Protein AF-A0A6M0RDB8-F1 (afdb_monomer)

Solvent-accessible surface area (backbone atoms only — not comparable to full-atom values): 9335 Å² total; per-residue (Å²): 140,81,80,82,72,81,83,78,73,84,81,67,78,72,86,65,79,85,66,65,70,60,70,79,73,51,80,52,72,37,71,44,80,43,82,43,80,46,80,68,98,73,88,78,76,80,78,44,75,46,78,46,76,43,81,40,62,66,50,73,68,36,48,47,49,51,52,50,44,55,59,60,16,70,94,77,60,52,18,63,64,45,60,65,54,46,8,64,77,58,76,46,51,58,64,56,37,51,52,29,52,49,51,35,36,78,57,56,48,31,46,78,47,73,56,80,79,81,88,65,93,83,62,97,63,92,74,86,71,48,42,35,36,29,75,46,64,59,72,64,55,54,68,60,70,82,107

Mean predicted aligned error: 13.19 Å

Organism: NCBI:txid1622073

Sequence (147 aa):
MDVNEGVFLDGLETNYFQVSNYIFDLEFIVMADKRIITKNFYGKGKHKYEIITEERGLNAAEKIVFIYLCRCANNGKTAFPSYKNIANNCSISLESARQAINVLADNKFILKKHRGYMEDKELQRTKNYSNIYKINNYIERLKHKEN

Radius of gyration: 21.55 Å; Cα contacts (8 Å, |Δi|>4): 161; chains: 1; bounding box: 64×64×51 Å

Secondary structure (DSSP, 8-state):
---------TT----S----THHHHS--EEEEEEEEEEPPTTS-SPPEEEEEEEEEEPPHHHHHHHHHHHHHTTTTS-B---HHHHHHHHTS-HHHHHHHHHHHHHTTSEEEEE-PPP--TT------PPEEEEE--HHHHHHTT--

Foldseek 3Di:
DDDPDDPPPPPPPPPDDPDPPVLVVDQDKFWDWDWDWDDDPPPDDDTDIDIDTDIGGDDLLLSLLLVVQVVQCPPFFKHFDDLVRSCVVSVHDSVSSVRSVVRCCVRPQKPKDWDDDDDPPPDPDDDDIIIMIGGDPVVVVVVVVVD

Nearest PDB structures (foldseek):
  3cta-assembly1_A-2  TM=8.288E-01  e=1.319E-03  Thermoplasma acidophilum DSM 1728
  5trd-assembly1_B  TM=8.763E-01  e=1.252E-02  Thermoplasma acidophilum DSM 1728
  2obp-assembly2_B  TM=7.087E-01  e=1.052E-01  Cupriavidus pinatubonensis JMP134
  8clj-assembly1_A  TM=5.053E-01  e=9.311E-02  Homo sapiens

InterPro domains:
  IPR036388 Winged helix-lik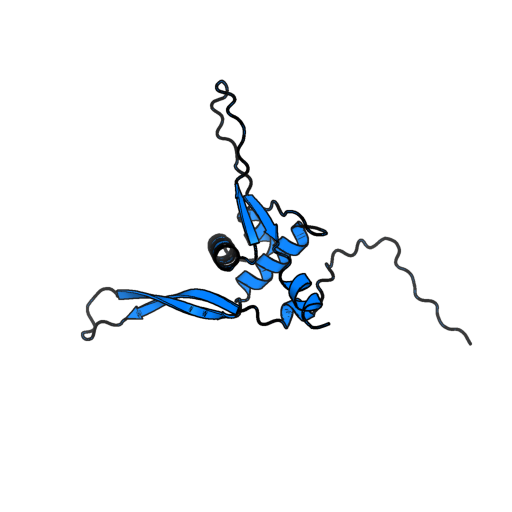e DNA-binding domain superfamily [G3DSA:1.10.10.10] (46-147)

Structure (mmCIF, N/CA/C/O backbone):
data_AF-A0A6M0RDB8-F1
#
_entry.id   AF-A0A6M0RDB8-F1
#
loop_
_atom_site.group_PDB
_atom_site.id
_atom_site.type_symbol
_atom_site.label_atom_id
_atom_site.label_alt_id
_atom_site.label_comp_id
_atom_site.label_asym_id
_atom_site.label_entity_id
_atom_site.label_seq_id
_atom_site.pdbx_PDB_ins_code
_atom_site.Cartn_x
_atom_site.Cartn_y
_atom_site.Cartn_z
_atom_site.occupancy
_atom_site.B_iso_or_equiv
_atom_site.auth_seq_id
_atom_site.auth_comp_id
_atom_site.auth_asym_id
_atom_site.auth_atom_id
_atom_site.pdbx_PDB_model_num
ATOM 1 N N . MET A 1 1 ? 29.032 -46.007 4.970 1.00 43.81 1 MET A N 1
ATOM 2 C CA . MET A 1 1 ? 29.265 -44.746 4.247 1.00 43.81 1 MET A CA 1
ATOM 3 C C . MET A 1 1 ? 28.562 -44.899 2.928 1.00 43.81 1 MET A C 1
ATOM 5 O O . MET A 1 1 ? 28.903 -45.831 2.227 1.00 43.81 1 MET A O 1
ATOM 9 N N . ASP A 1 2 ? 27.519 -44.107 2.719 1.00 34.50 2 ASP A N 1
ATOM 10 C CA . ASP A 1 2 ? 27.187 -43.491 1.435 1.00 34.50 2 ASP A CA 1
ATOM 11 C C . ASP A 1 2 ? 26.106 -42.458 1.748 1.00 34.50 2 ASP A C 1
ATOM 13 O O . ASP A 1 2 ? 24.928 -42.751 1.955 1.00 34.50 2 ASP A O 1
ATOM 17 N N . VAL A 1 3 ? 26.592 -41.237 1.959 1.00 40.66 3 VAL A N 1
ATOM 18 C CA . VAL A 1 3 ? 25.790 -40.024 2.015 1.00 40.66 3 VAL A CA 1
ATOM 19 C C . VAL A 1 3 ? 25.264 -39.810 0.601 1.00 40.66 3 VAL A C 1
ATOM 21 O O . VAL A 1 3 ? 26.038 -39.503 -0.296 1.00 40.66 3 VAL A O 1
ATOM 24 N N . ASN A 1 4 ? 23.967 -40.031 0.383 1.00 40.91 4 ASN A N 1
ATOM 25 C CA . ASN A 1 4 ? 23.339 -39.661 -0.881 1.00 40.91 4 ASN A CA 1
ATOM 26 C C . ASN A 1 4 ? 23.430 -38.141 -1.023 1.00 40.91 4 ASN A C 1
ATOM 28 O O . ASN A 1 4 ? 22.753 -37.390 -0.315 1.00 40.91 4 ASN A O 1
ATOM 32 N N . 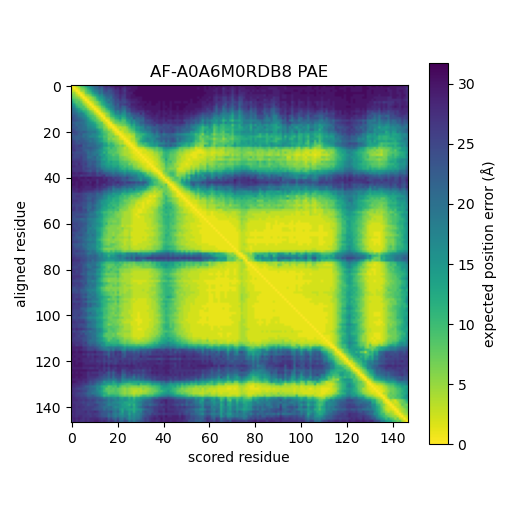GLU A 1 5 ? 24.342 -37.731 -1.898 1.00 42.34 5 GLU A N 1
ATOM 33 C CA . GLU A 1 5 ? 24.598 -36.361 -2.299 1.00 42.34 5 GLU A CA 1
ATOM 34 C C . GLU A 1 5 ? 23.301 -35.710 -2.778 1.00 42.34 5 GLU A C 1
ATOM 36 O O . GLU A 1 5 ? 22.511 -36.289 -3.528 1.00 42.34 5 GLU A O 1
ATOM 41 N N . GLY A 1 6 ? 23.066 -34.496 -2.281 1.00 46.19 6 GLY A N 1
ATOM 42 C CA . GLY A 1 6 ? 21.901 -33.702 -2.620 1.00 46.19 6 GLY A CA 1
ATOM 43 C C . GLY A 1 6 ? 21.818 -33.493 -4.125 1.00 46.19 6 GLY A C 1
ATOM 44 O O . GLY A 1 6 ? 22.728 -32.943 -4.741 1.00 46.19 6 GLY A O 1
ATOM 45 N N . VAL A 1 7 ? 20.695 -33.912 -4.700 1.00 45.97 7 VAL A N 1
ATOM 46 C CA . VAL A 1 7 ? 20.334 -33.624 -6.083 1.00 45.97 7 VAL A CA 1
ATOM 47 C C . VAL A 1 7 ? 20.191 -32.107 -6.217 1.00 45.97 7 VAL A C 1
ATOM 49 O O . VAL A 1 7 ? 19.182 -31.525 -5.817 1.00 45.97 7 VAL A O 1
ATOM 52 N N . PHE A 1 8 ? 21.228 -31.458 -6.744 1.00 45.28 8 PHE A N 1
ATOM 53 C CA . PHE A 1 8 ? 21.154 -30.087 -7.232 1.00 45.28 8 PHE A CA 1
ATOM 54 C C . PHE A 1 8 ? 20.173 -30.071 -8.409 1.00 45.28 8 PHE A C 1
ATOM 56 O O . PHE A 1 8 ? 20.477 -30.541 -9.503 1.00 45.28 8 PHE A O 1
ATOM 63 N N . LEU A 1 9 ? 18.966 -29.562 -8.162 1.00 47.59 9 LEU A N 1
ATOM 64 C CA . LEU A 1 9 ? 17.992 -29.248 -9.203 1.00 47.59 9 LEU A CA 1
ATOM 65 C C . LEU A 1 9 ? 18.443 -27.972 -9.924 1.00 47.59 9 LEU A C 1
ATOM 67 O O . LEU A 1 9 ? 17.923 -26.884 -9.679 1.00 47.59 9 LEU A O 1
ATOM 71 N N . ASP A 1 10 ? 19.435 -28.113 -10.799 1.00 44.16 10 ASP A N 1
ATOM 72 C CA . ASP A 1 10 ? 19.798 -27.088 -11.773 1.00 44.16 10 ASP A CA 1
ATOM 73 C C . ASP A 1 10 ? 18.614 -26.890 -12.735 1.00 44.16 10 ASP A C 1
ATOM 75 O O . ASP A 1 10 ? 18.233 -27.799 -13.474 1.00 44.16 10 ASP A O 1
ATOM 79 N N . GLY A 1 11 ? 17.995 -25.706 -12.712 1.00 47.12 11 GLY A N 1
ATOM 80 C CA . GLY A 1 11 ? 17.056 -25.280 -13.759 1.00 47.12 11 GLY A CA 1
ATOM 81 C C . GLY A 1 11 ? 15.583 -25.112 -13.376 1.00 47.12 11 GLY A C 1
ATOM 82 O O . GLY A 1 11 ? 14.791 -24.730 -14.236 1.00 47.12 11 GLY A O 1
ATOM 83 N N . LEU A 1 12 ? 15.188 -25.301 -12.115 1.00 40.12 12 LEU A N 1
ATOM 84 C CA . LEU A 1 12 ? 13.947 -24.687 -11.631 1.00 40.12 12 LEU A CA 1
ATOM 85 C C . LEU A 1 12 ? 14.285 -23.261 -11.202 1.00 40.12 12 LEU A C 1
ATOM 87 O O . LEU A 1 12 ? 14.760 -23.055 -10.088 1.00 40.12 12 LEU A O 1
ATOM 91 N N . GLU A 1 13 ? 14.053 -22.273 -12.077 1.00 47.12 13 GLU A N 1
ATOM 92 C CA . GLU A 1 13 ? 13.946 -20.879 -11.634 1.00 47.12 13 GLU A CA 1
ATOM 93 C C . GLU A 1 13 ? 13.027 -20.869 -10.413 1.00 47.12 13 GLU A C 1
ATOM 95 O O . GLU A 1 13 ? 11.837 -21.194 -10.498 1.00 47.12 13 GLU A O 1
ATOM 100 N N . THR A 1 14 ? 13.593 -20.579 -9.245 1.00 44.38 14 THR A N 1
ATOM 101 C CA . THR A 1 14 ? 12.838 -20.530 -8.004 1.00 44.38 14 THR A CA 1
ATOM 102 C C . THR A 1 14 ? 11.874 -19.357 -8.110 1.00 44.38 14 THR A C 1
ATOM 104 O O . THR A 1 14 ? 12.206 -18.219 -7.793 1.00 44.38 14 THR A O 1
ATOM 107 N N . ASN A 1 15 ? 10.659 -19.636 -8.580 1.00 47.44 15 ASN A N 1
ATOM 108 C CA . ASN A 1 15 ? 9.570 -18.667 -8.702 1.00 47.44 15 ASN A CA 1
ATOM 109 C C . ASN A 1 15 ? 9.039 -18.201 -7.332 1.00 47.44 15 ASN A C 1
ATOM 111 O O . ASN A 1 15 ? 8.141 -17.360 -7.255 1.00 47.44 15 ASN A O 1
ATOM 115 N N . TYR A 1 16 ? 9.577 -18.747 -6.240 1.00 49.12 16 TYR A N 1
ATOM 116 C CA . TYR A 1 16 ? 9.322 -18.296 -4.885 1.00 49.12 16 TYR A CA 1
ATOM 117 C C . TYR A 1 16 ? 10.383 -17.275 -4.469 1.00 49.12 16 TYR A C 1
ATOM 119 O O . TYR A 1 16 ? 11.581 -17.540 -4.428 1.00 49.12 16 TYR A O 1
ATOM 127 N N . PHE A 1 17 ? 9.921 -16.075 -4.140 1.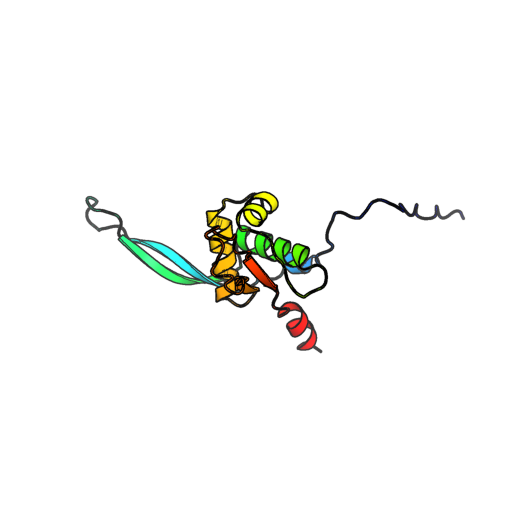00 51.25 17 PHE A N 1
ATOM 128 C CA . PHE A 1 17 ? 10.764 -15.060 -3.533 1.00 51.25 17 PHE A CA 1
ATOM 129 C C . PHE A 1 17 ? 11.051 -15.477 -2.087 1.00 51.25 17 PHE A C 1
ATOM 131 O O . PHE A 1 17 ? 10.120 -15.642 -1.296 1.00 51.25 17 PHE A O 1
ATOM 138 N N . GLN A 1 18 ? 12.326 -15.619 -1.729 1.00 48.44 18 GLN A N 1
ATOM 139 C CA . GLN A 1 18 ? 12.727 -15.687 -0.328 1.00 48.44 18 GLN A CA 1
ATOM 140 C C . GLN A 1 18 ? 12.591 -14.282 0.275 1.00 48.44 18 GLN A C 1
ATOM 142 O O . GLN A 1 18 ? 13.556 -13.522 0.332 1.00 48.44 18 GLN A O 1
ATOM 147 N N . VAL A 1 19 ? 11.382 -13.901 0.715 1.00 54.62 19 VAL A N 1
ATOM 148 C CA . VAL A 1 19 ? 11.307 -12.859 1.746 1.00 54.62 19 VAL A CA 1
ATOM 149 C C . VAL A 1 19 ? 11.752 -13.539 3.020 1.00 54.62 19 VAL A C 1
ATOM 151 O O . VAL A 1 19 ? 11.315 -14.651 3.306 1.00 54.62 19 VAL A O 1
ATOM 154 N N . SER A 1 20 ? 12.594 -12.883 3.805 1.00 54.62 20 SER A N 1
ATOM 155 C CA . SER A 1 20 ? 12.847 -13.398 5.138 1.00 54.62 20 SER A CA 1
ATOM 156 C C . SER A 1 20 ? 11.524 -13.509 5.899 1.00 54.62 20 SER A C 1
ATOM 158 O O . SER A 1 20 ? 10.759 -12.539 5.933 1.00 54.62 20 SER A O 1
ATOM 160 N N . ASN A 1 21 ? 11.274 -14.679 6.495 1.00 53.47 21 ASN A N 1
ATOM 161 C CA . ASN A 1 21 ? 10.035 -15.000 7.212 1.00 53.47 21 ASN A CA 1
ATOM 162 C C . ASN A 1 21 ? 9.652 -13.918 8.234 1.00 53.47 21 ASN A C 1
ATOM 164 O O . ASN A 1 21 ? 8.466 -13.646 8.400 1.00 53.47 21 ASN A O 1
ATOM 168 N N . TYR A 1 22 ? 10.641 -13.199 8.790 1.00 57.25 22 TYR A N 1
ATOM 169 C CA . TYR A 1 22 ? 10.402 -12.078 9.700 1.00 57.25 22 TYR A CA 1
ATOM 170 C C . TYR A 1 22 ? 9.429 -11.032 9.141 1.00 57.25 22 TYR A C 1
ATOM 172 O O . TYR A 1 22 ? 8.789 -10.347 9.920 1.00 57.25 22 TYR A O 1
ATOM 180 N N . ILE A 1 23 ? 9.287 -10.849 7.818 1.00 60.28 23 ILE A N 1
ATOM 181 C CA . ILE A 1 23 ? 8.387 -9.807 7.290 1.00 60.28 23 ILE A CA 1
ATOM 182 C C . ILE A 1 23 ? 6.918 -10.086 7.632 1.00 60.28 23 ILE A C 1
ATOM 184 O O . ILE A 1 23 ? 6.116 -9.155 7.701 1.00 60.28 23 ILE A O 1
ATOM 188 N N . PHE A 1 24 ? 6.566 -11.360 7.817 1.00 61.12 24 PHE A N 1
ATOM 189 C CA . PHE A 1 24 ? 5.223 -11.774 8.201 1.00 61.12 24 PHE A CA 1
ATOM 190 C C . PHE A 1 24 ? 4.995 -11.584 9.705 1.00 61.12 24 PHE A C 1
ATOM 192 O O . PHE A 1 24 ? 3.890 -11.188 10.091 1.00 61.12 24 PHE A O 1
ATOM 199 N N . ASP A 1 25 ? 6.057 -11.766 10.494 1.00 62.19 25 ASP A N 1
ATOM 200 C CA . ASP A 1 25 ? 6.069 -11.683 11.960 1.00 62.19 25 ASP A CA 1
ATOM 201 C C . ASP A 1 25 ? 6.308 -10.259 12.493 1.00 62.19 25 ASP A C 1
ATOM 203 O O . ASP A 1 25 ? 5.994 -9.963 13.642 1.00 62.19 25 ASP A O 1
ATOM 207 N N . LEU A 1 26 ? 6.835 -9.349 11.667 1.00 66.00 26 LEU A N 1
ATOM 208 C CA . LEU A 1 26 ? 6.992 -7.943 12.028 1.00 66.00 26 LEU A CA 1
ATOM 209 C C . LEU A 1 26 ? 5.621 -7.254 12.077 1.00 66.00 26 LEU A C 1
ATOM 211 O O . LEU A 1 26 ? 4.920 -7.110 11.066 1.00 66.00 26 LEU A O 1
ATOM 215 N N . GLU A 1 27 ? 5.256 -6.761 13.258 1.00 70.69 27 GLU A N 1
ATOM 216 C CA . GLU A 1 27 ? 4.140 -5.834 13.421 1.00 70.69 27 GLU A CA 1
ATOM 217 C C . GLU A 1 27 ? 4.542 -4.447 12.910 1.00 70.69 27 GLU A C 1
ATOM 219 O O . GLU A 1 27 ? 5.018 -3.578 13.637 1.00 70.69 27 GLU A O 1
ATOM 224 N N . PHE A 1 28 ? 4.366 -4.235 11.606 1.00 77.88 28 PHE A N 1
ATOM 225 C CA . PHE A 1 28 ? 4.457 -2.902 11.027 1.00 77.88 28 PHE A CA 1
ATOM 226 C C . PHE A 1 28 ? 3.259 -2.073 11.467 1.00 77.88 28 PHE A C 1
ATOM 228 O O . PHE A 1 28 ? 2.131 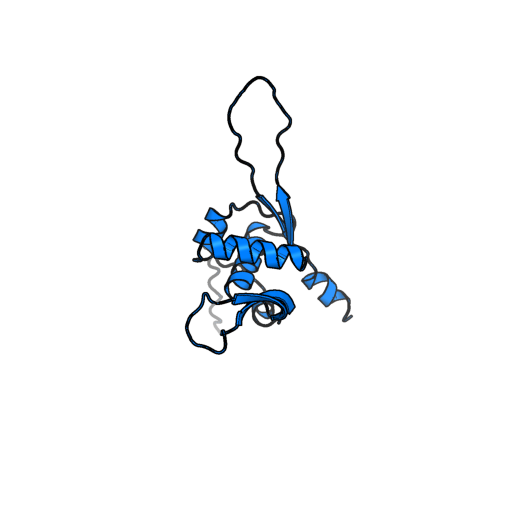-2.336 11.047 1.00 77.88 28 PHE A O 1
ATOM 235 N N . ILE A 1 29 ? 3.527 -1.068 12.287 1.00 85.75 29 ILE A N 1
ATOM 236 C CA . ILE A 1 29 ? 2.528 -0.126 12.765 1.00 85.75 29 ILE A CA 1
ATOM 237 C C . ILE A 1 29 ? 2.328 1.010 11.756 1.00 85.75 29 ILE A C 1
ATOM 239 O O . ILE A 1 29 ? 3.283 1.526 11.168 1.00 85.75 29 ILE A O 1
ATOM 243 N N . VAL A 1 30 ? 1.069 1.395 11.565 1.00 86.31 30 VAL A N 1
ATOM 244 C CA . VAL A 1 30 ? 0.621 2.510 10.733 1.00 86.31 30 VAL A CA 1
ATOM 245 C C . VAL A 1 30 ? -0.414 3.354 11.460 1.00 86.31 30 VAL A C 1
ATOM 247 O O . VAL A 1 30 ? -1.210 2.841 12.243 1.00 86.31 30 VAL A O 1
ATOM 250 N N . MET A 1 31 ? -0.461 4.635 11.112 1.00 90.12 31 MET A N 1
ATOM 251 C CA . MET A 1 31 ? -1.625 5.483 11.338 1.00 90.12 31 MET A CA 1
ATOM 252 C C . MET A 1 31 ? -2.566 5.325 10.146 1.00 90.12 31 MET A C 1
ATOM 254 O O . MET A 1 31 ? -2.153 5.529 8.998 1.00 90.12 31 MET A O 1
ATOM 258 N N . ALA A 1 32 ? -3.815 4.940 10.394 1.00 88.88 32 ALA A N 1
ATOM 259 C CA 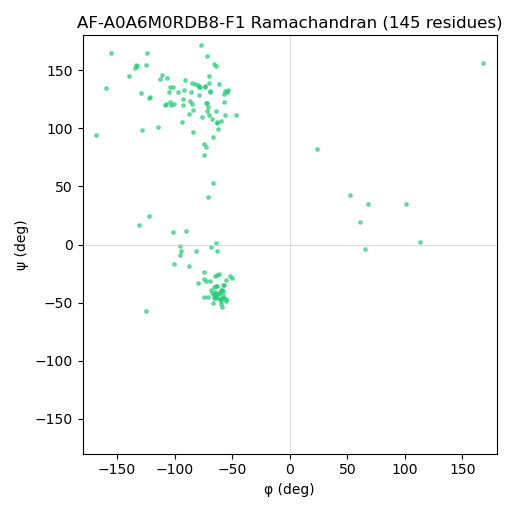. ALA A 1 32 ? -4.789 4.741 9.329 1.00 88.88 32 ALA A CA 1
ATOM 260 C C . ALA A 1 32 ? -6.180 5.253 9.701 1.00 88.88 32 ALA A C 1
ATOM 262 O O . ALA A 1 32 ? -6.638 5.114 10.835 1.00 88.88 32 ALA A O 1
ATOM 263 N N . ASP A 1 33 ? -6.869 5.782 8.694 1.00 89.69 33 ASP A N 1
ATOM 264 C CA . ASP A 1 33 ? -8.241 6.245 8.826 1.00 89.69 33 ASP A CA 1
ATOM 265 C C . ASP A 1 33 ? -9.222 5.075 8.912 1.00 89.69 33 ASP A C 1
ATOM 267 O O . ASP A 1 33 ? -9.196 4.128 8.118 1.00 89.69 33 ASP A O 1
ATOM 271 N N . LYS A 1 34 ? -10.154 5.185 9.851 1.00 87.06 34 LYS A N 1
ATOM 272 C CA . LYS A 1 34 ? -11.229 4.232 10.088 1.00 87.06 34 LYS A CA 1
ATOM 273 C C . LYS A 1 34 ? -12.554 4.965 10.139 1.00 87.06 34 LYS A C 1
ATOM 275 O O . LYS A 1 34 ? -12.721 5.955 10.848 1.00 87.06 34 LYS A O 1
ATOM 280 N N . ARG A 1 35 ? -13.522 4.452 9.379 1.00 85.31 35 ARG A N 1
ATOM 281 C CA . ARG A 1 35 ? -14.894 4.965 9.381 1.00 85.31 35 ARG A CA 1
ATOM 282 C C . ARG A 1 35 ? -15.679 4.321 10.511 1.00 85.31 35 ARG A C 1
ATOM 284 O O . ARG A 1 35 ? -15.858 3.104 10.520 1.00 85.31 35 ARG A O 1
ATOM 291 N N . ILE A 1 36 ? -16.198 5.142 11.410 1.00 85.19 36 ILE A N 1
ATOM 292 C CA . ILE A 1 36 ? -17.091 4.714 12.484 1.00 85.19 36 ILE A CA 1
ATOM 293 C C . ILE A 1 36 ? -18.515 5.141 12.141 1.00 85.19 36 ILE A C 1
ATOM 295 O O . ILE A 1 36 ? -18.770 6.283 11.758 1.00 85.19 36 ILE A O 1
ATOM 299 N N . ILE A 1 37 ? -19.451 4.198 12.270 1.00 84.44 37 ILE A N 1
ATOM 300 C CA . ILE A 1 37 ? -20.882 4.462 12.125 1.00 84.44 37 ILE A CA 1
ATOM 301 C C . ILE A 1 37 ? -21.404 4.965 13.465 1.00 84.44 37 ILE A C 1
ATOM 303 O O . ILE A 1 37 ? -21.445 4.215 14.439 1.00 84.44 37 ILE A O 1
ATOM 307 N N . THR A 1 38 ? -21.875 6.207 13.497 1.00 77.94 38 THR A N 1
ATOM 308 C CA . THR A 1 38 ? -22.624 6.731 14.641 1.00 77.94 38 THR A CA 1
ATOM 309 C C . THR A 1 38 ? -24.118 6.522 14.386 1.00 77.94 38 THR A C 1
ATOM 311 O O . THR A 1 38 ? -24.655 6.859 13.325 1.00 77.94 38 THR A O 1
ATOM 314 N N . LYS A 1 39 ? -24.797 5.859 15.331 1.00 73.12 39 LYS A N 1
ATOM 315 C CA . LYS A 1 39 ? -26.254 5.681 15.284 1.00 73.12 39 LYS A CA 1
ATOM 316 C C . LYS A 1 39 ? -26.919 6.968 15.761 1.00 73.12 39 LYS A C 1
ATOM 318 O O . LYS A 1 39 ? -26.548 7.506 16.799 1.00 73.12 39 LYS A O 1
ATOM 323 N N . ASN A 1 40 ? -27.949 7.414 15.050 1.00 65.75 40 ASN A N 1
ATOM 324 C CA . ASN A 1 40 ? -28.814 8.479 15.546 1.00 65.75 40 ASN A CA 1
ATOM 325 C C . ASN A 1 40 ? -29.778 7.869 16.579 1.00 65.75 40 ASN A C 1
ATOM 327 O O . ASN A 1 40 ? -30.348 6.804 16.332 1.00 65.75 40 ASN A O 1
ATOM 331 N N . PHE A 1 41 ? -29.980 8.546 17.713 1.00 60.53 41 PHE A N 1
ATOM 332 C CA . PHE A 1 41 ? -30.685 8.040 18.906 1.00 60.53 41 PHE A CA 1
ATOM 333 C C . PHE A 1 41 ? -32.190 7.718 18.709 1.00 60.53 41 PHE A C 1
ATOM 335 O O . PHE A 1 41 ? -32.844 7.278 19.644 1.00 60.53 41 PHE A O 1
ATOM 342 N N . TYR A 1 42 ? -32.750 7.886 17.503 1.00 59.59 42 TYR A N 1
ATOM 343 C CA . TYR A 1 42 ? -34.194 7.761 17.232 1.00 59.59 42 TYR A CA 1
ATOM 344 C C . TYR A 1 42 ? -34.571 6.871 16.030 1.00 59.59 42 TYR A C 1
ATOM 346 O O . TYR A 1 42 ? -35.690 6.953 15.530 1.00 59.59 42 TYR A O 1
ATOM 354 N N . GLY A 1 43 ? -33.667 6.020 15.525 1.00 58.09 43 GLY A N 1
ATOM 355 C CA . GLY A 1 43 ? -34.013 4.950 14.565 1.00 58.09 43 GLY A CA 1
ATOM 356 C C . GLY A 1 43 ? -34.522 5.378 13.173 1.00 58.09 43 GLY A C 1
ATOM 357 O O . GLY A 1 43 ? -34.713 4.523 12.312 1.00 58.09 43 GLY A O 1
ATOM 358 N N . LYS A 1 44 ? -34.708 6.677 12.910 1.00 58.12 44 LYS A N 1
ATOM 359 C CA . LYS A 1 44 ? -35.098 7.241 11.608 1.00 58.12 44 LYS A CA 1
ATOM 360 C C . LYS A 1 44 ? -34.123 8.353 11.211 1.00 58.12 44 LYS A C 1
ATOM 362 O O . LYS A 1 44 ? -34.222 9.479 11.685 1.00 58.12 44 LYS A O 1
ATOM 367 N N . GLY A 1 45 ? -33.148 8.027 10.362 1.00 65.19 45 GLY A N 1
ATOM 368 C CA . GLY A 1 45 ? -32.179 8.980 9.810 1.00 65.19 45 GLY A CA 1
ATOM 369 C C . GLY A 1 45 ? -31.006 8.281 9.117 1.00 65.19 45 GLY A C 1
ATOM 370 O O . GLY A 1 45 ? -30.708 7.129 9.422 1.00 65.19 45 GLY A O 1
ATOM 371 N N . LYS A 1 46 ? -30.342 8.966 8.176 1.00 69.19 46 LYS A N 1
ATOM 372 C CA . LYS A 1 46 ? -29.121 8.454 7.528 1.00 69.19 46 LYS A CA 1
ATOM 373 C C . LYS A 1 46 ? -28.027 8.251 8.584 1.00 69.19 46 LYS A C 1
ATOM 375 O O . LYS A 1 46 ? -27.858 9.105 9.455 1.00 69.19 46 LYS A O 1
ATOM 380 N N . HIS A 1 47 ? -27.289 7.144 8.488 1.00 72.50 47 HIS A N 1
ATOM 381 C CA . HIS A 1 47 ? -26.092 6.918 9.297 1.00 72.50 47 HIS A CA 1
ATOM 382 C C . HIS A 1 47 ? -25.118 8.083 9.120 1.00 72.50 47 HIS A C 1
ATOM 384 O O . HIS A 1 47 ? -24.826 8.478 7.987 1.00 72.50 47 HIS A O 1
ATOM 390 N N . LYS A 1 48 ? -24.617 8.623 10.233 1.00 80.81 48 LYS A N 1
ATOM 391 C CA . LYS A 1 48 ? -23.519 9.585 10.206 1.00 80.81 48 LYS A CA 1
ATOM 392 C C . LYS A 1 48 ? -22.211 8.813 10.342 1.00 80.81 48 LYS A C 1
ATOM 394 O O . LYS A 1 48 ? -22.081 7.929 11.190 1.00 80.81 48 LYS A O 1
ATOM 399 N N . TYR A 1 49 ? -21.258 9.140 9.481 1.00 82.56 49 TYR A N 1
ATOM 400 C CA . TYR A 1 49 ? -19.919 8.573 9.525 1.00 82.56 49 TYR A CA 1
ATOM 401 C C . TYR A 1 49 ? -18.967 9.602 10.108 1.00 82.56 49 TYR A C 1
ATOM 403 O O . TYR A 1 49 ? -19.004 1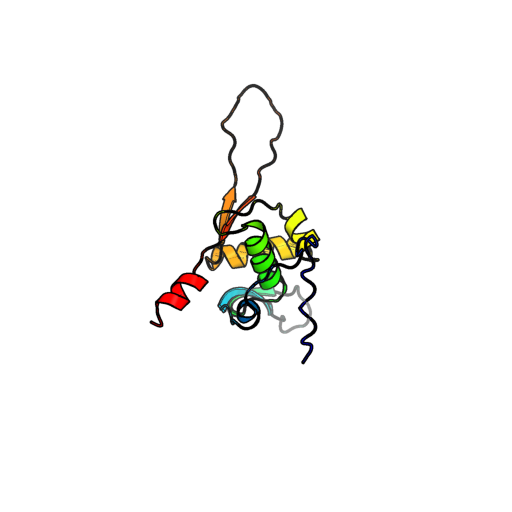0.772 9.724 1.00 82.56 49 TYR A O 1
ATOM 411 N N . GLU A 1 50 ? -18.119 9.142 11.011 1.00 85.56 50 GLU A N 1
ATOM 412 C CA . GLU A 1 50 ? -16.950 9.875 11.476 1.00 85.56 50 GLU A CA 1
ATOM 413 C C . GLU A 1 50 ? -15.699 9.143 10.995 1.00 85.56 50 GLU A C 1
ATOM 415 O O . GLU A 1 50 ? -15.688 7.911 10.912 1.00 85.56 50 GLU A O 1
ATOM 420 N N . ILE A 1 51 ? -14.674 9.905 10.620 1.00 88.06 51 ILE A N 1
ATOM 421 C CA . ILE A 1 51 ? -13.358 9.367 10.290 1.00 88.06 51 ILE A CA 1
ATOM 422 C C . ILE A 1 51 ? -12.467 9.650 11.488 1.00 88.06 51 ILE A C 1
ATOM 424 O O . ILE A 1 51 ? -12.288 10.810 11.852 1.00 88.06 51 ILE A O 1
ATOM 428 N N . ILE A 1 52 ? -11.927 8.591 12.079 1.00 89.06 52 ILE A N 1
ATOM 429 C CA . ILE A 1 52 ? -10.869 8.690 13.081 1.00 89.06 52 ILE A CA 1
ATOM 430 C C . ILE A 1 52 ? -9.579 8.136 12.489 1.00 89.06 52 ILE A C 1
ATOM 432 O O . ILE A 1 52 ? -9.625 7.176 11.721 1.00 89.06 52 ILE A O 1
ATOM 436 N N . THR A 1 53 ? -8.441 8.706 12.858 1.00 90.31 53 THR A N 1
ATOM 437 C CA . THR A 1 53 ? -7.129 8.144 12.529 1.00 90.31 53 THR A CA 1
ATOM 438 C C . THR A 1 53 ? -6.616 7.408 13.763 1.00 90.31 53 THR A C 1
ATOM 440 O O . THR A 1 53 ? -6.488 8.015 14.825 1.00 90.31 53 THR A O 1
ATOM 443 N N . GLU A 1 54 ? -6.352 6.106 13.646 1.00 90.25 54 GLU A N 1
ATOM 444 C CA . GLU A 1 54 ? -5.864 5.271 14.753 1.00 90.25 54 GLU A CA 1
ATOM 445 C C . GLU A 1 54 ? -4.556 4.557 14.396 1.00 90.25 54 GLU A C 1
ATOM 447 O O . GLU A 1 54 ? -4.261 4.312 13.222 1.00 90.25 54 GLU A O 1
ATOM 452 N N . GLU A 1 55 ? -3.783 4.225 15.427 1.00 91.75 55 GLU A N 1
ATOM 453 C CA . GLU A 1 55 ? -2.598 3.381 15.321 1.00 91.75 55 GLU A CA 1
ATOM 454 C C . GLU A 1 55 ? -3.020 1.908 15.236 1.00 91.75 55 GLU A C 1
ATOM 456 O O . GLU A 1 55 ? -3.809 1.428 16.054 1.00 91.75 55 GLU A O 1
ATOM 461 N N . ARG A 1 56 ? -2.512 1.180 14.237 1.00 90.62 56 ARG A N 1
ATOM 462 C CA . ARG A 1 56 ? -2.752 -0.262 14.084 1.00 90.62 56 ARG A CA 1
ATOM 463 C C . ARG A 1 56 ? -1.651 -0.947 13.285 1.00 90.62 56 ARG A C 1
ATOM 465 O O . ARG A 1 56 ? -0.925 -0.306 12.533 1.00 90.62 56 ARG A O 1
ATOM 472 N N . GLY A 1 57 ? -1.599 -2.273 13.352 1.00 88.50 57 GLY A N 1
ATOM 473 C CA . GLY A 1 57 ? -0.788 -3.067 12.431 1.00 88.50 57 GLY A CA 1
ATOM 474 C C . GLY A 1 57 ? -1.281 -2.983 10.978 1.00 88.50 57 GLY A C 1
ATOM 475 O O . GLY A 1 57 ? -2.471 -2.756 10.716 1.00 88.50 57 GLY A O 1
ATOM 476 N N . LEU A 1 58 ? -0.379 -3.214 10.020 1.00 87.31 58 LEU A N 1
ATOM 477 C CA . LEU A 1 58 ? -0.753 -3.442 8.623 1.00 87.31 58 LEU A CA 1
ATOM 478 C C . LEU A 1 58 ? -1.729 -4.619 8.513 1.00 87.31 58 LEU A C 1
ATOM 480 O O . LEU A 1 58 ? -1.477 -5.709 9.035 1.00 87.31 58 LEU A O 1
ATOM 484 N N . ASN A 1 59 ? -2.819 -4.421 7.778 1.00 90.19 59 ASN A N 1
ATOM 485 C CA . ASN A 1 59 ? -3.749 -5.503 7.477 1.00 90.19 59 ASN A CA 1
ATOM 486 C C . ASN A 1 59 ? -3.191 -6.423 6.374 1.00 90.19 59 ASN A C 1
ATOM 488 O O . ASN A 1 59 ? -2.184 -6.129 5.727 1.00 90.19 59 ASN A O 1
ATOM 492 N N . ALA A 1 60 ? -3.866 -7.548 6.128 1.00 89.69 60 ALA A N 1
ATOM 493 C CA . ALA A 1 60 ? -3.419 -8.543 5.154 1.00 89.69 60 ALA A CA 1
ATOM 494 C C . ALA A 1 60 ? -3.248 -7.973 3.731 1.00 89.69 60 ALA A C 1
ATOM 496 O O . ALA A 1 60 ? -2.269 -8.298 3.059 1.00 89.69 60 ALA A O 1
ATOM 497 N N . ALA A 1 61 ? -4.159 -7.098 3.286 1.00 91.94 61 ALA A N 1
ATOM 498 C CA . ALA A 1 61 ? -4.098 -6.487 1.959 1.00 91.94 61 ALA A CA 1
ATOM 499 C C . ALA A 1 61 ? -2.895 -5.537 1.827 1.00 91.94 61 ALA A C 1
ATOM 501 O O . ALA A 1 61 ? -2.192 -5.554 0.820 1.00 91.94 61 ALA A O 1
ATOM 502 N N . GLU A 1 62 ? -2.614 -4.738 2.853 1.00 92.56 62 GLU A N 1
ATOM 503 C CA . GLU A 1 62 ? -1.445 -3.858 2.877 1.00 92.56 62 GLU A CA 1
ATOM 504 C C . GLU A 1 62 ? -0.137 -4.650 2.909 1.00 92.56 62 GLU A C 1
ATOM 506 O O . GLU A 1 62 ? 0.782 -4.338 2.148 1.00 92.56 62 GLU A O 1
ATOM 511 N N . LYS A 1 63 ? -0.072 -5.711 3.726 1.00 88.81 63 LYS A N 1
ATOM 512 C CA . LYS A 1 63 ? 1.097 -6.599 3.805 1.00 88.81 63 LYS A CA 1
ATOM 513 C C . LYS A 1 63 ? 1.394 -7.251 2.455 1.00 88.81 63 LYS A C 1
ATOM 515 O O . LYS A 1 63 ? 2.524 -7.162 1.976 1.00 88.81 63 LYS A O 1
ATOM 520 N N . ILE A 1 64 ? 0.397 -7.865 1.810 1.00 90.56 64 ILE A N 1
ATOM 521 C CA . ILE A 1 64 ? 0.622 -8.557 0.532 1.00 90.56 64 ILE A CA 1
ATOM 522 C C . ILE A 1 64 ? 1.003 -7.581 -0.587 1.00 90.56 64 ILE A C 1
ATOM 524 O O . ILE A 1 64 ? 1.883 -7.890 -1.390 1.00 90.56 64 ILE A O 1
ATOM 528 N N . VAL A 1 65 ? 0.420 -6.375 -0.602 1.00 93.25 65 VAL A N 1
ATOM 529 C CA . VAL A 1 65 ? 0.799 -5.320 -1.554 1.00 93.25 65 VAL A CA 1
ATOM 530 C C . VAL A 1 65 ? 2.240 -4.885 -1.323 1.00 93.25 65 VAL A C 1
ATOM 532 O O . VAL A 1 65 ? 3.001 -4.788 -2.285 1.00 93.25 65 VAL A O 1
ATOM 535 N N . PHE A 1 66 ? 2.643 -4.663 -0.071 1.00 89.69 66 PHE A N 1
ATOM 536 C CA . PHE A 1 66 ? 4.019 -4.296 0.251 1.00 89.69 66 PHE A CA 1
ATOM 537 C C . PHE A 1 66 ? 5.012 -5.383 -0.185 1.00 89.69 66 PHE A C 1
ATOM 539 O O . PHE A 1 66 ? 5.979 -5.078 -0.883 1.00 89.69 66 PHE A O 1
ATOM 546 N N . ILE A 1 67 ? 4.728 -6.654 0.117 1.00 86.44 67 ILE A N 1
ATOM 547 C CA . ILE A 1 67 ? 5.540 -7.805 -0.312 1.00 86.44 67 ILE A CA 1
ATOM 548 C C . ILE A 1 67 ? 5.636 -7.875 -1.840 1.00 86.44 67 ILE A C 1
ATOM 550 O O . ILE A 1 67 ? 6.728 -8.038 -2.389 1.00 86.44 67 ILE A O 1
ATOM 554 N N . TYR A 1 68 ? 4.514 -7.714 -2.545 1.00 90.81 68 TYR A N 1
ATOM 555 C CA . TYR A 1 68 ? 4.493 -7.712 -4.005 1.00 90.81 68 TYR A CA 1
ATOM 556 C C . TYR A 1 68 ? 5.336 -6.573 -4.589 1.00 90.81 68 TYR A C 1
ATOM 558 O O . TYR A 1 68 ? 6.098 -6.797 -5.530 1.00 90.81 68 TYR A O 1
ATOM 566 N N . LEU A 1 69 ? 5.261 -5.365 -4.021 1.00 89.56 69 LEU A N 1
ATOM 567 C CA . LEU A 1 69 ? 6.105 -4.252 -4.458 1.00 89.56 69 LEU A CA 1
ATOM 568 C C . LEU A 1 69 ? 7.592 -4.523 -4.193 1.00 89.56 69 LEU A C 1
ATOM 570 O O . LEU A 1 69 ? 8.410 -4.236 -5.067 1.00 89.56 69 LEU A O 1
ATOM 574 N N . CYS A 1 70 ? 7.942 -5.105 -3.042 1.00 84.56 70 CYS A N 1
ATOM 575 C CA . CYS A 1 70 ? 9.308 -5.547 -2.747 1.00 84.56 70 CYS A CA 1
ATOM 576 C C . CYS A 1 70 ? 9.802 -6.562 -3.789 1.00 84.56 70 CYS A C 1
ATOM 578 O O . CYS A 1 70 ? 10.904 -6.401 -4.315 1.00 84.56 70 CYS A O 1
ATOM 580 N N . ARG A 1 71 ? 8.959 -7.533 -4.169 1.00 84.38 71 ARG A N 1
ATOM 581 C CA . ARG A 1 71 ? 9.248 -8.498 -5.243 1.00 84.38 71 ARG A CA 1
ATOM 582 C C . ARG A 1 71 ? 9.483 -7.796 -6.581 1.00 84.38 71 ARG A C 1
ATOM 584 O O . ARG A 1 71 ? 10.476 -8.056 -7.251 1.00 84.38 71 ARG A O 1
ATOM 591 N N . CYS A 1 72 ? 8.596 -6.878 -6.965 1.00 86.94 72 CYS A N 1
ATOM 592 C CA . CYS A 1 72 ? 8.726 -6.116 -8.209 1.00 86.94 72 CYS A CA 1
ATOM 593 C C . CYS A 1 72 ? 9.973 -5.223 -8.250 1.00 86.94 72 CYS A C 1
ATOM 595 O O . CYS A 1 72 ? 10.448 -4.911 -9.338 1.00 86.94 72 CYS A O 1
ATOM 597 N N . ALA A 1 73 ? 10.481 -4.790 -7.096 1.00 82.75 73 ALA A N 1
ATOM 598 C CA . ALA A 1 73 ? 11.654 -3.928 -7.006 1.00 82.75 73 ALA A CA 1
ATOM 599 C C . ALA A 1 73 ? 12.999 -4.678 -7.120 1.00 82.75 73 ALA A C 1
ATOM 601 O O . ALA A 1 73 ? 14.021 -3.992 -7.131 1.00 82.75 73 ALA A O 1
ATOM 602 N N . ASN A 1 74 ? 12.991 -6.024 -7.173 1.00 69.19 74 ASN A N 1
ATOM 603 C CA . ASN A 1 74 ? 14.111 -6.953 -7.424 1.00 69.19 74 ASN A CA 1
ATOM 604 C C . ASN A 1 74 ? 15.517 -6.384 -7.100 1.00 69.19 74 ASN A C 1
ATOM 606 O O . ASN A 1 74 ? 16.209 -5.894 -7.990 1.00 69.19 74 ASN A O 1
ATOM 610 N N . ASN A 1 75 ? 15.932 -6.421 -5.825 1.00 57.66 75 ASN A N 1
ATOM 611 C CA . ASN A 1 75 ? 17.179 -5.825 -5.298 1.00 57.66 75 ASN A CA 1
ATOM 612 C C . ASN A 1 75 ? 17.260 -4.280 -5.291 1.00 57.66 75 ASN A C 1
ATOM 614 O O . ASN A 1 75 ? 18.333 -3.680 -5.366 1.00 57.66 75 ASN A O 1
ATOM 618 N N . GLY A 1 76 ? 16.125 -3.616 -5.057 1.00 59.56 76 GLY A N 1
ATOM 619 C CA . GLY A 1 76 ? 16.119 -2.473 -4.136 1.00 59.56 76 GLY A CA 1
ATOM 620 C C . GLY A 1 76 ? 16.131 -1.077 -4.744 1.00 59.56 76 GLY A C 1
ATOM 621 O O . GLY A 1 76 ? 16.704 -0.168 -4.141 1.00 59.56 76 GLY A O 1
ATOM 622 N N . LYS A 1 77 ? 15.490 -0.837 -5.894 1.00 70.75 77 LYS A N 1
ATOM 623 C CA . LYS A 1 77 ? 15.347 0.560 -6.353 1.00 70.75 77 LYS A CA 1
ATOM 624 C C . LYS A 1 77 ? 13.914 0.984 -6.618 1.00 70.75 77 LYS A C 1
ATOM 626 O O . LYS A 1 77 ? 13.467 1.952 -6.000 1.00 70.75 77 LYS A O 1
ATOM 631 N N . THR A 1 78 ? 13.190 0.285 -7.488 1.00 82.94 78 THR A N 1
ATOM 632 C CA . THR A 1 78 ? 11.915 0.815 -7.979 1.00 82.94 78 THR A CA 1
ATOM 633 C C . THR A 1 78 ? 11.008 -0.273 -8.548 1.00 82.94 78 THR A C 1
ATOM 635 O O . THR A 1 78 ? 11.455 -1.085 -9.349 1.00 82.94 78 THR A O 1
ATOM 638 N N . ALA A 1 79 ? 9.726 -0.246 -8.194 1.00 86.69 79 ALA A N 1
ATOM 639 C CA . ALA A 1 79 ? 8.670 -1.063 -8.776 1.00 86.69 79 ALA A CA 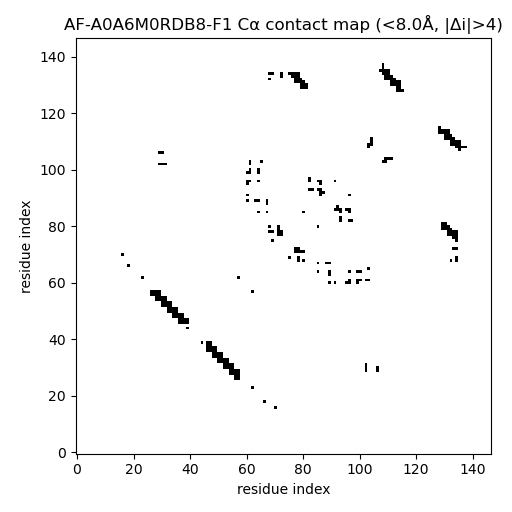1
ATOM 640 C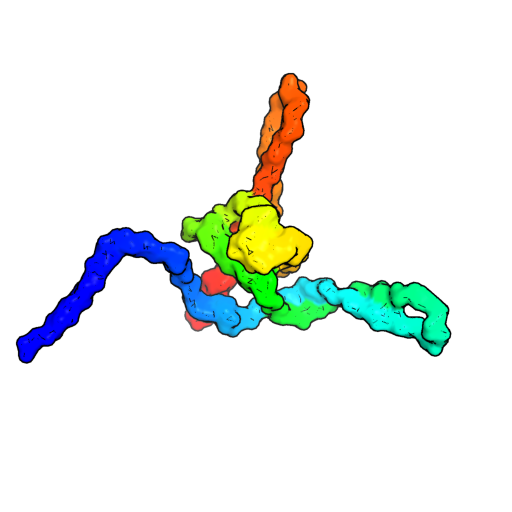 C . ALA A 1 79 ? 7.771 -0.207 -9.685 1.00 86.69 79 ALA A C 1
ATOM 642 O O . ALA A 1 79 ? 7.472 0.945 -9.368 1.00 86.69 79 ALA A O 1
ATOM 643 N N . PHE A 1 80 ? 7.304 -0.782 -10.795 1.00 90.12 80 PHE A N 1
ATOM 644 C CA . PHE A 1 80 ? 6.452 -0.105 -11.786 1.00 90.12 80 PHE A CA 1
ATOM 645 C C . PHE A 1 80 ? 5.080 -0.766 -12.063 1.00 90.12 80 PHE A C 1
ATOM 647 O O . PHE A 1 80 ? 4.549 -0.592 -13.165 1.00 90.12 80 PHE A O 1
ATOM 654 N N . PRO A 1 81 ? 4.476 -1.566 -11.156 1.00 91.31 81 PRO A N 1
ATOM 655 C CA . PRO A 1 81 ? 3.200 -2.197 -11.462 1.00 91.31 81 PRO A CA 1
ATOM 656 C C . PRO A 1 81 ? 2.059 -1.170 -11.518 1.00 91.31 81 PRO A C 1
ATOM 658 O O . PRO A 1 81 ? 2.003 -0.211 -10.753 1.00 91.31 81 PRO A O 1
ATOM 661 N N . SER A 1 82 ? 1.091 -1.392 -12.407 1.00 91.88 82 SER A N 1
ATOM 662 C CA . SER A 1 82 ? -0.179 -0.658 -12.369 1.00 91.88 82 SER A CA 1
ATOM 663 C C . SER A 1 82 ? -1.034 -1.121 -11.181 1.00 91.88 82 SER A C 1
ATOM 665 O O . SER A 1 82 ? -0.854 -2.233 -10.683 1.00 91.88 82 SER A O 1
ATOM 667 N N . TYR A 1 83 ? -2.039 -0.336 -10.769 1.00 93.31 83 TYR A N 1
ATOM 668 C CA . TYR A 1 83 ? -3.004 -0.803 -9.757 1.00 93.31 83 TYR A CA 1
ATOM 669 C C . TYR A 1 83 ? -3.708 -2.097 -10.170 1.00 93.31 83 TYR A C 1
ATOM 671 O O . TYR A 1 83 ? -3.972 -2.937 -9.320 1.00 93.31 83 TYR A O 1
ATOM 679 N N . LYS A 1 84 ? -3.978 -2.279 -11.471 1.00 94.38 84 LYS A N 1
ATOM 680 C CA . LYS A 1 84 ? -4.576 -3.511 -11.999 1.00 94.38 84 LYS A CA 1
ATOM 681 C C . LYS A 1 84 ? -3.635 -4.702 -11.816 1.00 94.38 84 LYS A C 1
ATOM 683 O O . LYS A 1 84 ? -4.077 -5.758 -11.382 1.00 94.38 84 LYS A O 1
ATOM 688 N N . ASN A 1 85 ? -2.342 -4.521 -12.088 1.00 94.25 85 ASN A N 1
ATOM 689 C CA . ASN A 1 85 ? -1.351 -5.574 -11.871 1.00 94.25 85 ASN A CA 1
ATOM 690 C C . ASN A 1 85 ? -1.222 -5.908 -10.383 1.00 94.25 85 ASN A C 1
ATOM 692 O O . ASN A 1 85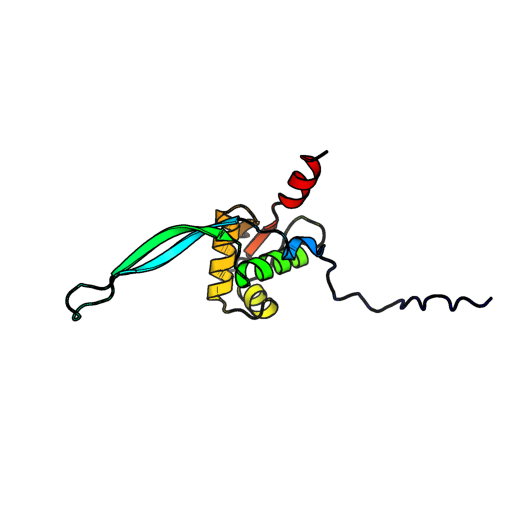 ? -1.199 -7.089 -10.053 1.00 94.25 85 ASN A O 1
ATOM 696 N N . ILE A 1 86 ? -1.204 -4.900 -9.503 1.00 95.31 86 ILE A N 1
ATOM 697 C CA . ILE A 1 86 ? -1.190 -5.103 -8.047 1.00 95.31 86 ILE A CA 1
ATOM 698 C C . ILE A 1 86 ? -2.425 -5.902 -7.617 1.00 95.31 86 ILE A C 1
ATOM 700 O O . ILE A 1 86 ? -2.276 -6.953 -7.007 1.00 95.31 86 ILE A O 1
ATOM 704 N N . ALA A 1 87 ? -3.624 -5.443 -7.983 1.00 96.12 87 ALA A N 1
ATOM 705 C CA . ALA A 1 87 ? -4.888 -6.084 -7.626 1.00 96.12 87 ALA A CA 1
ATOM 706 C C . ALA A 1 87 ? -4.934 -7.555 -8.066 1.00 96.12 87 ALA A C 1
ATOM 708 O O . ALA A 1 87 ? -5.198 -8.432 -7.249 1.00 96.12 87 ALA A O 1
ATOM 709 N N . ASN A 1 88 ? -4.579 -7.828 -9.325 1.00 95.69 88 ASN A N 1
ATOM 710 C CA . ASN A 1 88 ? -4.576 -9.181 -9.878 1.00 95.69 88 ASN A CA 1
ATOM 711 C C . ASN A 1 88 ? -3.534 -10.086 -9.203 1.00 95.69 88 ASN A C 1
ATOM 713 O O . ASN A 1 88 ? -3.850 -11.209 -8.835 1.00 95.69 88 ASN A O 1
ATOM 717 N N . ASN A 1 89 ? -2.297 -9.607 -9.021 1.00 94.56 89 ASN A N 1
ATOM 718 C CA . ASN A 1 89 ? -1.223 -10.421 -8.436 1.00 94.56 89 ASN A CA 1
ATOM 719 C C . ASN A 1 89 ? -1.377 -10.610 -6.921 1.00 94.56 89 ASN A C 1
ATOM 721 O O . ASN A 1 89 ? -0.847 -11.573 -6.378 1.00 94.56 89 ASN A O 1
ATOM 725 N N . CYS A 1 90 ? -2.087 -9.705 -6.247 1.00 93.69 90 CYS A N 1
ATOM 726 C CA . CYS A 1 90 ? -2.388 -9.802 -4.820 1.00 93.69 90 CYS A CA 1
ATOM 727 C C . CYS A 1 90 ? -3.765 -10.427 -4.541 1.00 93.69 90 CYS A C 1
ATOM 729 O O . CYS A 1 90 ? -4.120 -10.572 -3.378 1.00 93.69 90 CYS A O 1
ATOM 731 N N . SER A 1 91 ? -4.546 -10.779 -5.572 1.00 96.19 91 SER A N 1
ATOM 732 C CA . SER A 1 91 ? -5.919 -11.301 -5.446 1.00 96.19 91 SER A CA 1
ATOM 733 C C . SER A 1 91 ? -6.842 -10.425 -4.582 1.00 96.19 91 SER A C 1
ATOM 735 O O . SER A 1 91 ? -7.623 -10.922 -3.773 1.00 96.19 91 SER A O 1
ATOM 737 N N . ILE A 1 92 ? -6.760 -9.104 -4.755 1.00 95.94 92 ILE A N 1
ATOM 738 C CA . ILE A 1 92 ? -7.588 -8.117 -4.045 1.00 95.94 92 ILE A CA 1
ATOM 739 C C . ILE A 1 92 ? -8.334 -7.220 -5.030 1.00 95.94 92 ILE A C 1
ATOM 741 O O . ILE A 1 92 ? -7.995 -7.135 -6.210 1.00 95.94 92 ILE A O 1
ATOM 745 N N . SER A 1 93 ? -9.342 -6.496 -4.542 1.00 97.50 93 SER A N 1
ATOM 746 C CA . SER A 1 93 ? -10.030 -5.506 -5.369 1.00 97.50 93 SER A CA 1
ATOM 747 C C . SER A 1 93 ? -9.089 -4.362 -5.774 1.00 97.50 93 SER A C 1
ATOM 749 O O . SER A 1 93 ? -8.142 -4.016 -5.062 1.00 97.50 93 SER A O 1
ATOM 751 N N . LEU A 1 94 ? -9.387 -3.716 -6.904 1.00 96.50 94 LEU A N 1
ATOM 752 C CA . LEU A 1 94 ? -8.653 -2.532 -7.356 1.00 96.50 94 LEU A CA 1
ATOM 753 C C . LEU A 1 94 ? -8.683 -1.404 -6.314 1.00 96.50 94 LEU A C 1
ATOM 755 O O . LEU A 1 94 ? -7.709 -0.671 -6.163 1.00 96.50 94 LEU A O 1
ATOM 759 N N . GLU A 1 95 ? -9.796 -1.283 -5.593 1.00 96.25 95 GLU A N 1
ATOM 760 C CA . GLU A 1 95 ? -9.971 -0.283 -4.548 1.00 96.25 95 GLU A CA 1
ATOM 761 C C . GLU A 1 95 ? -9.122 -0.599 -3.315 1.00 96.25 95 GLU A C 1
ATOM 763 O O . GLU A 1 95 ? -8.386 0.263 -2.842 1.00 96.25 95 GLU A O 1
ATOM 768 N N . SER A 1 96 ? -9.112 -1.857 -2.871 1.00 95.50 96 SER A N 1
ATOM 769 C CA . SER A 1 96 ? -8.231 -2.323 -1.794 1.00 95.50 96 SER A CA 1
ATOM 770 C C . SER A 1 96 ? -6.756 -2.113 -2.144 1.00 95.50 96 SER A C 1
ATOM 772 O O . SER A 1 96 ? -5.984 -1.679 -1.295 1.00 95.50 96 SER A O 1
ATOM 774 N N . ALA A 1 97 ? -6.365 -2.345 -3.402 1.00 96.50 97 ALA A N 1
ATOM 775 C CA . ALA A 1 97 ? -5.007 -2.068 -3.866 1.00 96.50 97 ALA A CA 1
ATOM 776 C C . ALA A 1 97 ? -4.661 -0.571 -3.783 1.00 96.50 97 ALA A C 1
ATOM 778 O O . ALA A 1 97 ? -3.568 -0.217 -3.343 1.00 96.50 97 ALA A O 1
ATOM 779 N N . ARG A 1 98 ? -5.576 0.328 -4.174 1.00 95.44 98 ARG A N 1
ATOM 780 C CA . ARG A 1 98 ? -5.362 1.782 -4.042 1.00 95.44 98 ARG A CA 1
ATOM 781 C C . ARG A 1 98 ? -5.248 2.210 -2.585 1.00 95.44 98 ARG A C 1
ATOM 783 O O . ARG A 1 98 ? -4.333 2.961 -2.259 1.00 95.44 98 ARG A O 1
ATOM 790 N N . GLN A 1 99 ? -6.148 1.725 -1.733 1.00 95.38 99 GLN A N 1
ATOM 791 C CA . GLN A 1 99 ? -6.146 2.029 -0.303 1.00 95.38 99 GLN A CA 1
ATOM 792 C C . GLN A 1 99 ? -4.848 1.563 0.355 1.00 95.38 99 GLN A C 1
ATOM 794 O O . GLN A 1 99 ? -4.190 2.363 1.012 1.00 95.38 99 GLN A O 1
ATOM 799 N N . ALA A 1 100 ? -4.417 0.328 0.082 1.00 95.19 100 ALA A N 1
ATOM 800 C CA . ALA A 1 100 ? -3.145 -0.195 0.568 1.00 95.19 100 ALA A CA 1
ATOM 801 C C . ALA A 1 100 ? -1.955 0.675 0.134 1.00 95.19 100 ALA A C 1
ATOM 803 O O . ALA A 1 100 ? -1.114 1.030 0.953 1.00 95.19 100 ALA A O 1
ATOM 804 N N . ILE A 1 101 ? -1.900 1.076 -1.141 1.00 95.62 101 ILE A N 1
ATOM 805 C CA . ILE A 1 101 ? -0.851 1.974 -1.645 1.00 95.62 101 ILE A CA 1
ATOM 806 C C . ILE A 1 101 ? -0.853 3.326 -0.928 1.00 95.62 101 ILE A C 1
ATOM 808 O O . ILE A 1 101 ? 0.224 3.848 -0.647 1.00 95.62 101 ILE A O 1
ATOM 812 N N . ASN A 1 102 ? -2.026 3.901 -0.658 1.00 94.50 102 ASN A N 1
ATOM 813 C CA . ASN A 1 102 ? -2.122 5.177 0.047 1.00 94.50 102 ASN A CA 1
ATOM 814 C C . ASN A 1 102 ? -1.631 5.030 1.492 1.00 94.50 102 ASN A C 1
ATOM 816 O O . ASN A 1 102 ? -0.705 5.737 1.867 1.00 94.50 102 ASN A O 1
ATOM 820 N N . VAL A 1 103 ? -2.117 4.030 2.239 1.00 93.81 103 VAL A N 1
ATOM 821 C CA . VAL A 1 103 ? -1.666 3.761 3.618 1.00 93.81 103 VAL A CA 1
ATOM 822 C C . VAL A 1 103 ? -0.149 3.569 3.679 1.00 93.81 103 VAL A C 1
ATOM 824 O O . VAL A 1 103 ? 0.517 4.181 4.513 1.00 93.81 103 VAL A O 1
ATOM 827 N N . LEU A 1 104 ? 0.423 2.770 2.772 1.00 91.81 104 LEU A N 1
ATOM 828 C CA . LEU A 1 104 ? 1.871 2.542 2.712 1.00 91.81 104 LEU A CA 1
ATOM 829 C C . LEU A 1 104 ? 2.658 3.818 2.367 1.00 91.81 104 LEU A C 1
ATOM 831 O O . LEU A 1 104 ? 3.772 3.999 2.860 1.00 91.81 104 LEU A O 1
ATOM 835 N N . ALA A 1 105 ? 2.119 4.692 1.513 1.00 92.44 105 ALA A N 1
ATOM 836 C CA . ALA A 1 105 ? 2.768 5.948 1.143 1.00 92.44 105 ALA A CA 1
ATOM 837 C C . ALA A 1 105 ? 2.695 6.987 2.272 1.00 92.44 105 ALA A C 1
ATOM 839 O O . ALA A 1 105 ? 3.717 7.587 2.613 1.00 92.44 105 ALA A O 1
ATOM 840 N N . ASP A 1 106 ? 1.524 7.142 2.889 1.00 92.06 106 ASP A N 1
ATOM 841 C CA . ASP A 1 106 ? 1.273 8.082 3.988 1.00 92.06 106 ASP A CA 1
ATOM 842 C C . ASP A 1 106 ? 2.126 7.730 5.215 1.00 92.06 106 ASP A C 1
ATOM 844 O O . ASP A 1 106 ? 2.694 8.603 5.873 1.00 92.06 106 ASP A O 1
ATOM 848 N N . ASN A 1 107 ? 2.330 6.430 5.445 1.00 89.12 107 ASN A N 1
ATOM 849 C CA . ASN A 1 107 ? 3.193 5.905 6.502 1.00 89.12 107 ASN A CA 1
ATOM 850 C C . ASN A 1 107 ? 4.652 5.686 6.059 1.00 89.12 107 ASN A C 1
ATOM 852 O O . ASN A 1 107 ? 5.441 5.078 6.779 1.00 89.12 107 ASN A O 1
ATOM 856 N N . LYS A 1 108 ? 5.049 6.204 4.887 1.00 88.88 108 LYS A N 1
ATOM 857 C CA . LYS A 1 108 ? 6.441 6.242 4.395 1.00 88.88 108 LYS A CA 1
ATOM 858 C C . LYS A 1 108 ? 7.111 4.873 4.198 1.00 88.88 108 LYS A C 1
ATOM 860 O O . LYS A 1 108 ? 8.339 4.814 4.083 1.00 88.88 108 LYS A O 1
ATOM 865 N N . PHE A 1 109 ? 6.342 3.793 4.088 1.00 86.19 109 PHE A N 1
ATOM 866 C CA . PHE A 1 109 ? 6.847 2.478 3.673 1.00 86.19 109 PHE A CA 1
ATOM 867 C C . PHE A 1 109 ? 7.259 2.478 2.198 1.00 86.19 109 PHE A C 1
ATOM 869 O O . PHE A 1 109 ? 8.213 1.801 1.806 1.00 86.19 109 PHE A O 1
ATOM 876 N N . ILE A 1 110 ? 6.575 3.279 1.378 1.00 89.75 110 ILE A N 1
ATOM 877 C CA . ILE A 1 110 ? 6.898 3.479 -0.036 1.00 89.75 110 ILE A CA 1
ATOM 878 C C . ILE A 1 110 ? 6.874 4.964 -0.400 1.00 89.75 110 ILE A C 1
ATOM 880 O O . ILE A 1 110 ? 6.155 5.760 0.196 1.00 89.75 110 ILE A O 1
ATOM 884 N N . LEU A 1 111 ? 7.617 5.336 -1.438 1.00 89.19 111 LEU A N 1
ATOM 885 C CA . LEU A 1 111 ? 7.478 6.624 -2.113 1.00 89.19 111 LEU A CA 1
ATOM 886 C C . LEU A 1 111 ? 6.818 6.403 -3.470 1.00 89.19 111 LEU A C 1
ATOM 888 O O . LEU A 1 111 ? 7.362 5.693 -4.317 1.00 89.19 111 LEU A O 1
ATOM 892 N N . LYS A 1 112 ? 5.666 7.033 -3.688 1.00 89.88 112 LYS A N 1
ATOM 893 C CA . LYS A 1 112 ? 4.898 6.955 -4.935 1.00 89.88 112 LYS A CA 1
ATOM 894 C C . LYS A 1 112 ? 5.201 8.160 -5.826 1.00 89.88 112 LYS A C 1
ATOM 896 O O . LYS A 1 112 ? 5.133 9.301 -5.378 1.00 89.88 112 LYS A O 1
ATOM 901 N N . LYS A 1 113 ? 5.502 7.915 -7.099 1.00 85.56 113 LYS A N 1
ATOM 902 C CA . LYS A 1 113 ? 5.691 8.937 -8.138 1.00 85.56 113 LYS A CA 1
ATOM 903 C C . LYS A 1 113 ? 4.909 8.556 -9.392 1.00 85.56 113 LYS A C 1
ATOM 905 O O . LYS A 1 113 ? 4.698 7.377 -9.666 1.00 85.56 113 LYS A O 1
ATOM 910 N N . HIS A 1 114 ? 4.523 9.554 -10.178 1.00 79.62 114 HIS A N 1
ATOM 911 C CA . HIS A 1 114 ? 4.004 9.346 -11.529 1.00 79.62 114 HIS A CA 1
ATOM 912 C C . HIS A 1 114 ? 5.115 9.668 -12.531 1.00 79.62 114 HIS A C 1
ATOM 914 O O . HIS A 1 114 ? 5.825 10.662 -12.368 1.00 79.62 114 HIS A O 1
ATOM 920 N N . ARG A 1 115 ? 5.296 8.830 -13.557 1.00 64.69 115 ARG A N 1
ATOM 921 C CA . ARG A 1 115 ? 6.227 9.135 -14.653 1.00 64.69 115 ARG A CA 1
ATOM 922 C C . ARG A 1 115 ? 5.590 10.180 -15.574 1.00 64.69 115 ARG A C 1
ATOM 924 O O . ARG A 1 115 ? 4.629 9.861 -16.265 1.00 64.69 115 ARG A O 1
ATOM 931 N N . GLY A 1 116 ? 6.106 11.408 -15.578 1.00 55.47 116 GLY A N 1
ATOM 932 C CA . GLY A 1 116 ? 5.746 12.423 -16.572 1.00 55.47 116 GLY A CA 1
ATOM 933 C C . GLY A 1 116 ? 6.499 12.200 -17.886 1.00 55.47 116 GLY A C 1
ATOM 934 O O . GLY A 1 116 ? 7.689 11.886 -17.866 1.00 55.47 116 GLY A O 1
ATOM 935 N N . TYR A 1 117 ? 5.805 12.339 -19.016 1.00 51.94 117 TYR A N 1
ATOM 936 C CA . TYR A 1 117 ? 6.403 12.452 -20.350 1.00 51.94 117 TYR A CA 1
ATOM 937 C C . TYR A 1 117 ? 6.621 13.950 -20.649 1.00 51.94 117 TYR A C 1
ATOM 939 O O . TYR A 1 117 ? 5.782 14.763 -20.268 1.00 51.94 117 TYR A O 1
ATOM 947 N N . MET A 1 118 ? 7.734 14.313 -21.292 1.00 49.06 118 MET A N 1
ATOM 948 C CA . MET A 1 118 ? 8.010 15.678 -21.776 1.00 49.06 118 MET A CA 1
ATOM 949 C C . MET A 1 118 ? 7.065 16.014 -22.939 1.00 49.06 118 MET A C 1
ATOM 951 O O . MET A 1 118 ? 6.913 15.194 -23.835 1.00 49.06 118 MET A O 1
ATOM 955 N N . GLU A 1 119 ? 6.397 17.167 -22.930 1.00 45.72 119 GLU A N 1
ATOM 956 C CA . GLU A 1 119 ? 5.428 17.549 -23.970 1.00 45.72 119 GLU A CA 1
ATOM 957 C C . GLU A 1 119 ? 6.032 17.528 -25.389 1.00 45.72 119 GLU A C 1
ATOM 959 O O . GLU A 1 119 ? 6.813 18.404 -25.739 1.00 45.72 119 GLU A O 1
ATOM 964 N N . ASP A 1 120 ? 5.595 16.589 -26.236 1.00 45.69 120 ASP A N 1
ATOM 965 C CA . ASP A 1 120 ? 5.613 16.777 -27.691 1.00 45.69 120 ASP A CA 1
ATOM 966 C C . ASP A 1 120 ? 4.240 17.330 -28.080 1.00 45.69 120 ASP A C 1
ATOM 968 O O . ASP A 1 120 ? 3.242 16.603 -28.059 1.00 45.69 120 ASP A O 1
ATOM 972 N N . LYS A 1 121 ? 4.179 18.630 -28.392 1.00 52.44 121 LYS A N 1
ATOM 973 C CA . LYS A 1 121 ? 2.942 19.394 -28.656 1.00 52.44 121 LYS A CA 1
ATOM 974 C C . LYS A 1 121 ? 2.129 18.926 -29.878 1.00 52.44 121 LYS A C 1
ATOM 976 O O . LYS A 1 121 ? 1.027 19.426 -30.080 1.00 52.44 121 LYS A O 1
ATOM 981 N N . GLU A 1 122 ? 2.622 17.977 -30.674 1.00 56.22 122 GLU A N 1
ATOM 982 C CA . GLU A 1 122 ? 2.025 17.621 -31.973 1.00 56.22 122 GLU A CA 1
ATOM 983 C C . GLU A 1 122 ? 1.145 16.360 -31.984 1.00 56.22 122 GLU A C 1
ATOM 985 O O . GLU A 1 122 ? 0.338 16.193 -32.896 1.00 56.22 122 GLU A O 1
ATOM 990 N N . LEU A 1 123 ? 1.213 15.479 -30.980 1.00 52.09 123 LEU A N 1
ATOM 991 C CA . LEU A 1 123 ? 0.370 14.275 -30.943 1.00 52.09 123 LEU A CA 1
ATOM 992 C C . LEU A 1 123 ? -0.617 14.322 -29.775 1.00 52.09 123 LEU A C 1
ATOM 994 O O . LEU A 1 123 ? -0.283 13.964 -28.647 1.00 52.09 123 LEU A O 1
ATOM 998 N N . GLN A 1 124 ? -1.872 14.674 -30.076 1.00 51.09 124 GLN A N 1
ATOM 999 C CA . GLN A 1 124 ? -3.046 14.565 -29.194 1.00 51.09 124 GLN A CA 1
ATOM 1000 C C . GLN A 1 124 ? -3.414 13.094 -28.879 1.00 51.09 124 GLN A C 1
ATOM 1002 O O . GLN A 1 124 ? -4.542 12.652 -29.086 1.00 51.09 124 GLN A O 1
ATOM 1007 N N . ARG A 1 125 ? -2.463 12.287 -28.398 1.00 54.28 125 ARG A N 1
ATOM 1008 C CA . ARG A 1 125 ? -2.719 10.938 -27.875 1.00 54.28 125 ARG A CA 1
ATOM 1009 C C . ARG A 1 125 ? -2.555 10.960 -26.359 1.00 54.28 125 ARG A C 1
ATOM 1011 O O . ARG A 1 125 ? -1.479 11.262 -25.850 1.00 54.28 125 ARG A O 1
ATOM 1018 N N . THR A 1 126 ? -3.620 10.614 -25.639 1.00 48.53 126 THR A N 1
ATOM 1019 C CA . THR A 1 126 ? -3.635 10.464 -24.178 1.00 48.53 126 THR A CA 1
ATOM 1020 C C . THR A 1 126 ? -2.619 9.396 -23.759 1.00 48.53 126 THR A C 1
ATOM 1022 O O . THR A 1 126 ? -2.826 8.207 -24.004 1.00 48.53 126 THR A O 1
ATOM 1025 N N . LYS A 1 127 ? -1.484 9.802 -23.181 1.00 54.00 127 LYS A N 1
ATOM 1026 C CA . LYS A 1 127 ? -0.412 8.879 -22.775 1.00 54.00 127 LYS A CA 1
ATOM 1027 C C . LYS A 1 127 ? -0.709 8.254 -21.408 1.00 54.00 127 LYS A C 1
ATOM 1029 O O . LYS A 1 127 ? -1.140 8.926 -20.477 1.00 54.00 127 LYS A O 1
ATOM 1034 N N . ASN A 1 128 ? -0.443 6.953 -21.293 1.00 54.94 128 ASN A N 1
ATOM 1035 C CA . ASN A 1 128 ? -0.600 6.182 -20.061 1.00 54.94 128 ASN A CA 1
ATOM 1036 C C . ASN A 1 128 ? 0.487 6.561 -19.039 1.00 54.94 128 ASN A C 1
ATOM 1038 O O . ASN A 1 128 ? 1.666 6.283 -19.257 1.00 54.94 128 ASN A O 1
ATOM 1042 N N . TYR A 1 129 ? 0.100 7.151 -17.906 1.00 62.59 129 TYR A N 1
ATOM 1043 C CA . TYR A 1 129 ? 1.001 7.367 -16.771 1.00 62.59 129 TYR A CA 1
ATOM 1044 C C . TYR A 1 129 ? 1.281 6.034 -16.065 1.00 62.59 129 TYR A C 1
ATOM 1046 O O . TYR A 1 129 ? 0.367 5.369 -15.579 1.00 62.59 129 TYR A O 1
ATOM 1054 N N . SER A 1 130 ? 2.550 5.636 -15.978 1.00 66.62 130 SER A N 1
ATOM 1055 C CA . SER A 1 130 ? 2.963 4.491 -15.160 1.00 66.62 130 SER A CA 1
ATOM 1056 C C . SER A 1 130 ? 3.203 4.941 -13.716 1.00 66.62 130 SER A C 1
ATOM 1058 O O . SER A 1 130 ? 3.936 5.913 -13.491 1.00 66.62 130 SER A O 1
ATOM 1060 N N . ASN A 1 131 ? 2.641 4.216 -12.747 1.00 83.56 131 ASN A N 1
ATOM 1061 C CA . ASN A 1 131 ? 2.985 4.395 -11.339 1.00 83.56 131 ASN A CA 1
ATOM 1062 C C . ASN A 1 131 ? 4.409 3.893 -11.081 1.00 83.56 131 ASN A C 1
ATOM 1064 O O . ASN A 1 131 ? 4.807 2.843 -11.583 1.00 83.56 131 ASN A O 1
ATOM 1068 N N . ILE A 1 132 ? 5.156 4.644 -10.280 1.00 87.44 132 ILE A N 1
ATOM 1069 C CA . ILE A 1 132 ? 6.509 4.319 -9.842 1.00 87.44 132 ILE A CA 1
ATOM 1070 C C . ILE A 1 132 ? 6.504 4.267 -8.315 1.00 87.44 132 ILE A C 1
ATOM 1072 O O . ILE A 1 132 ? 6.108 5.240 -7.672 1.00 87.44 132 ILE A O 1
ATOM 1076 N N . TYR A 1 133 ? 6.982 3.173 -7.731 1.00 89.31 133 TYR A N 1
ATOM 1077 C CA . TYR A 1 133 ? 7.082 2.996 -6.283 1.00 89.31 133 TYR A CA 1
ATOM 1078 C C . TYR A 1 133 ? 8.526 2.714 -5.884 1.00 89.31 133 TYR A C 1
ATOM 1080 O O . TYR A 1 133 ? 9.137 1.778 -6.390 1.00 89.31 133 TYR A O 1
ATOM 1088 N N . LYS A 1 134 ? 9.078 3.496 -4.959 1.00 88.56 134 LYS A N 1
ATOM 1089 C CA . LYS A 1 134 ? 10.376 3.215 -4.334 1.00 88.56 134 LYS A CA 1
ATOM 1090 C C . LYS A 1 134 ? 10.139 2.675 -2.930 1.00 88.56 134 LYS A C 1
ATOM 1092 O O . LYS A 1 134 ? 9.502 3.352 -2.127 1.00 88.56 134 LYS A O 1
ATOM 1097 N N . ILE A 1 135 ? 10.642 1.476 -2.650 1.00 85.50 135 ILE A N 1
ATOM 1098 C CA . ILE A 1 135 ? 10.574 0.878 -1.314 1.00 85.50 135 ILE A CA 1
ATOM 1099 C C . ILE A 1 135 ? 11.495 1.662 -0.383 1.00 85.50 135 ILE A C 1
ATOM 1101 O O . ILE A 1 135 ? 12.639 1.964 -0.738 1.00 85.50 135 ILE A O 1
ATOM 1105 N N . ASN A 1 136 ? 10.990 2.034 0.788 1.00 79.88 136 ASN A N 1
ATOM 1106 C CA . ASN A 1 136 ? 11.822 2.610 1.829 1.00 79.88 136 ASN A CA 1
ATOM 1107 C C . ASN A 1 136 ? 12.403 1.461 2.663 1.00 79.88 136 ASN A C 1
ATOM 1109 O O . ASN A 1 136 ? 11.664 0.782 3.371 1.00 79.88 136 ASN A O 1
ATOM 1113 N N . ASN A 1 137 ? 13.719 1.239 2.593 1.00 64.88 137 ASN A N 1
ATOM 1114 C CA . ASN A 1 137 ? 14.420 0.167 3.319 1.00 64.88 137 ASN A CA 1
ATOM 1115 C C . ASN A 1 137 ? 14.509 0.430 4.837 1.00 64.88 137 ASN A C 1
ATOM 1117 O O . ASN A 1 137 ? 15.540 0.181 5.459 1.00 64.88 137 ASN A O 1
ATOM 1121 N N . TYR A 1 138 ? 13.450 0.934 5.473 1.00 57.88 138 TYR A N 1
ATOM 1122 C CA . TYR A 1 138 ? 13.427 1.166 6.919 1.00 57.88 138 TYR A CA 1
ATOM 1123 C C . TYR A 1 138 ? 13.765 -0.120 7.702 1.00 57.88 138 TYR A C 1
ATOM 1125 O O . TYR A 1 138 ? 14.444 -0.056 8.721 1.00 57.88 138 TYR A O 1
ATOM 1133 N N . ILE A 1 139 ? 13.415 -1.288 7.145 1.00 53.38 139 ILE A N 1
ATOM 1134 C CA . ILE A 1 139 ? 13.771 -2.622 7.656 1.00 53.38 139 ILE A CA 1
ATOM 1135 C C . ILE A 1 139 ? 15.294 -2.840 7.727 1.00 53.38 139 ILE A C 1
ATOM 1137 O O . ILE A 1 139 ? 15.776 -3.414 8.697 1.00 53.38 139 ILE A O 1
ATOM 1141 N N . GLU A 1 140 ? 16.078 -2.370 6.752 1.00 50.34 140 GLU A N 1
ATOM 1142 C CA . GLU A 1 140 ? 17.544 -2.507 6.801 1.00 50.34 140 GLU A CA 1
ATOM 1143 C C . GLU A 1 140 ? 18.169 -1.563 7.834 1.00 50.34 140 GLU A C 1
ATOM 1145 O O . GLU A 1 140 ? 19.155 -1.911 8.474 1.00 50.34 140 GLU A O 1
ATOM 1150 N N . ARG A 1 141 ? 17.568 -0.389 8.064 1.00 45.59 141 ARG A N 1
ATOM 1151 C CA . ARG A 1 141 ? 18.064 0.579 9.059 1.00 45.59 141 ARG A CA 1
ATOM 1152 C C . ARG A 1 141 ? 17.787 0.162 10.501 1.00 45.59 141 ARG A C 1
ATOM 1154 O O . ARG A 1 141 ? 18.562 0.532 11.375 1.00 45.59 141 ARG A O 1
ATOM 1161 N N . LEU A 1 142 ? 16.713 -0.589 10.752 1.00 47.53 142 LEU A N 1
ATOM 1162 C CA . LEU A 1 142 ? 16.427 -1.142 12.080 1.00 47.53 142 LEU A CA 1
ATOM 1163 C C . LEU A 1 142 ? 17.452 -2.221 12.465 1.00 47.53 142 LEU A C 1
ATOM 1165 O O . LEU A 1 142 ? 17.962 -2.184 13.577 1.00 47.53 142 LEU A O 1
ATOM 1169 N N . LYS A 1 143 ? 17.881 -3.067 11.514 1.00 46.09 143 LYS A N 1
ATOM 1170 C CA . LYS A 1 143 ? 18.954 -4.063 11.726 1.00 46.09 143 LYS A CA 1
ATOM 1171 C C . LYS A 1 143 ? 20.316 -3.456 12.096 1.00 46.09 143 LYS A C 1
ATOM 1173 O O . LYS A 1 143 ? 21.133 -4.126 12.711 1.00 46.09 143 LYS A O 1
ATOM 1178 N N . HIS A 1 144 ? 20.578 -2.206 11.707 1.00 42.06 144 HIS A N 1
ATOM 1179 C CA . HIS A 1 144 ? 21.835 -1.505 11.997 1.00 42.06 144 HIS A CA 1
ATOM 1180 C C . HIS A 1 144 ? 21.791 -0.627 13.255 1.00 42.06 144 HIS A C 1
ATOM 1182 O O . HIS A 1 144 ? 22.818 -0.063 13.613 1.00 42.06 144 HIS A O 1
ATOM 1188 N N . LYS A 1 145 ? 20.632 -0.473 13.907 1.00 41.53 145 LYS A N 1
ATOM 1189 C CA . LYS A 1 145 ? 20.510 0.287 15.164 1.00 41.53 145 LYS A CA 1
ATOM 1190 C C . LYS A 1 145 ? 20.584 -0.581 16.422 1.00 41.53 145 LYS A C 1
ATOM 1192 O O . LYS A 1 145 ? 20.668 -0.023 17.508 1.00 41.53 145 LYS A O 1
ATOM 1197 N N . GLU A 1 146 ? 20.555 -1.902 16.272 1.00 44.47 146 GLU A N 1
ATOM 1198 C CA . GLU A 1 146 ? 20.700 -2.868 17.371 1.00 44.47 146 GLU A CA 1
ATOM 1199 C C . GLU A 1 146 ? 22.110 -3.490 17.457 1.00 44.47 146 GLU A C 1
ATOM 1201 O O . GLU A 1 146 ? 22.303 -4.433 18.216 1.00 44.47 146 GLU A O 1
ATOM 1206 N N . ASN A 1 147 ? 23.092 -2.954 16.714 1.00 38.03 147 ASN A N 1
ATOM 1207 C CA . ASN A 1 147 ? 24.516 -3.308 16.824 1.00 38.03 147 ASN A CA 1
ATOM 1208 C C . ASN A 1 147 ? 25.340 -2.118 17.312 1.00 38.03 147 ASN A C 1
ATOM 1210 O O . ASN A 1 147 ? 25.200 -1.035 16.696 1.00 38.03 147 ASN A O 1
#

pLDDT: mean 73.14, std 19.36, range [34.5, 97.5]